Protein AF-A0A5N9FX14-F1 (afdb_monomer)

pLDDT: mean 81.34, std 11.75, range [40.56, 94.56]

Foldseek 3Di:
DDDPPDPDDPPVPPPCVVCVVVCVVVVVVVVVCCVPVVDDDPPDPDDDPPVVVVVVVVVVVVVVVVVVPQQADADDLDDDDPVSVVVVVCCDPVNNPCN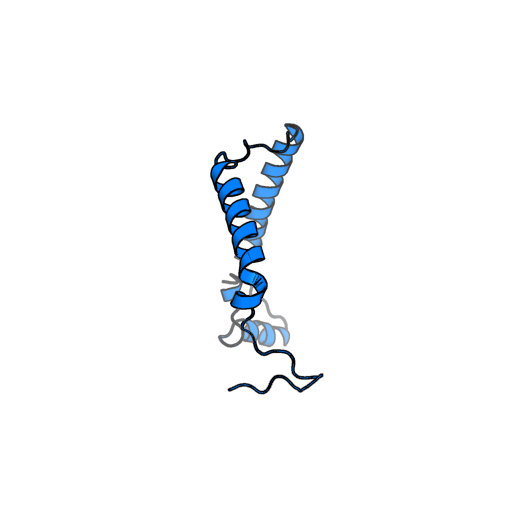SNHD

Secondary structure (DSSP, 8-state):
---S--TT------HHHHHHHHHHHHHHHHHHHHHH--SPPPSPSS---HHHHHHHHHHHHHHHHHHHHHTS-------SSTHHHHHHHTTSTTS-GGGGT--

Structure (mmCIF, N/CA/C/O backbone):
data_AF-A0A5N9FX14-F1
#
_entry.id   AF-A0A5N9FX14-F1
#
loop_
_atom_site.group_PDB
_atom_site.id
_atom_site.type_symbol
_atom_site.label_atom_id
_atom_site.label_alt_id
_atom_site.label_comp_id
_atom_site.label_asym_id
_atom_site.label_entity_id
_atom_site.label_seq_id
_atom_site.pdbx_PDB_ins_code
_atom_site.Cartn_x
_atom_site.Cartn_y
_atom_site.Cartn_z
_atom_site.occupancy
_atom_site.B_iso_or_equiv
_atom_site.auth_seq_id
_atom_site.auth_comp_id
_atom_site.auth_asym_id
_atom_site.auth_atom_id
_atom_site.pdbx_PDB_model_num
ATOM 1 N N . MET A 1 1 ? -35.858 -52.412 0.158 1.00 40.56 1 MET A N 1
ATOM 2 C CA . MET A 1 1 ? -35.574 -53.288 1.315 1.00 40.56 1 MET A CA 1
ATOM 3 C C . MET A 1 1 ? -34.066 -53.376 1.455 1.00 40.56 1 MET A C 1
ATOM 5 O O . MET A 1 1 ? -33.441 -54.029 0.632 1.00 40.56 1 MET A O 1
ATOM 9 N N . ILE A 1 2 ? -33.490 -52.640 2.406 1.00 55.41 2 ILE A N 1
ATOM 10 C CA . ILE A 1 2 ? -32.051 -52.681 2.705 1.00 55.41 2 ILE A CA 1
ATOM 11 C C . ILE A 1 2 ? -31.845 -53.847 3.683 1.00 55.41 2 ILE A C 1
ATOM 13 O O . ILE A 1 2 ? -32.601 -53.982 4.644 1.00 55.41 2 ILE A O 1
ATOM 17 N N . ASN A 1 3 ? -30.922 -54.753 3.365 1.00 53.75 3 ASN A N 1
ATOM 18 C CA . ASN A 1 3 ? -30.731 -56.032 4.052 1.00 53.75 3 ASN A CA 1
ATOM 19 C C . ASN A 1 3 ? -29.964 -55.828 5.375 1.00 53.75 3 ASN A C 1
ATOM 21 O O . ASN A 1 3 ? -28.874 -55.270 5.367 1.00 53.75 3 ASN A O 1
ATOM 25 N N . THR A 1 4 ? -30.525 -56.269 6.504 1.00 63.31 4 THR A N 1
ATOM 26 C CA . THR A 1 4 ? -30.042 -55.971 7.868 1.00 63.31 4 THR A CA 1
ATOM 27 C C . THR A 1 4 ? -29.002 -56.961 8.421 1.00 63.31 4 THR A C 1
ATOM 29 O O . THR A 1 4 ? -28.850 -57.048 9.635 1.00 63.31 4 THR A O 1
ATOM 32 N N . ASN A 1 5 ? -28.307 -57.736 7.580 1.00 62.97 5 ASN A N 1
ATOM 33 C CA . ASN A 1 5 ? -27.411 -58.822 8.025 1.00 62.97 5 ASN A CA 1
ATOM 34 C C . ASN A 1 5 ? -25.924 -58.656 7.639 1.00 62.97 5 ASN A C 1
ATOM 36 O O . ASN A 1 5 ? -25.205 -59.651 7.561 1.00 62.97 5 ASN A O 1
ATOM 40 N N . ASP A 1 6 ? -25.428 -57.434 7.431 1.00 59.06 6 ASP A N 1
ATOM 41 C CA . ASP A 1 6 ? -24.000 -57.193 7.160 1.00 59.06 6 ASP A CA 1
ATOM 42 C C . ASP A 1 6 ? -23.297 -56.510 8.360 1.00 59.06 6 ASP A C 1
ATOM 44 O O . ASP A 1 6 ? -23.671 -55.395 8.727 1.00 59.06 6 ASP A O 1
ATOM 48 N N . 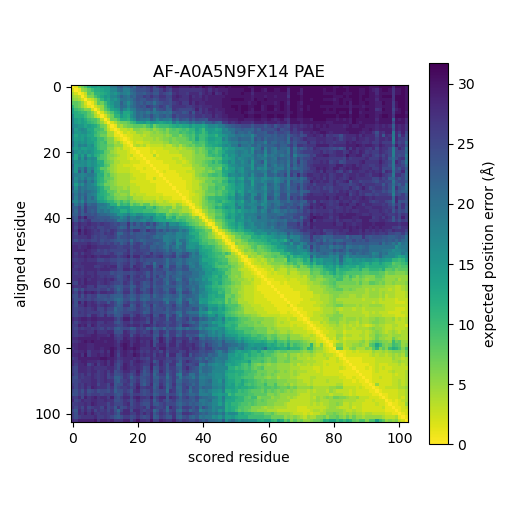PRO A 1 7 ? -22.282 -57.136 8.996 1.00 60.72 7 PRO A N 1
ATOM 49 C CA . PRO A 1 7 ? -21.600 -56.582 10.169 1.00 60.72 7 PRO A CA 1
ATOM 50 C C . PRO A 1 7 ? -20.593 -55.453 9.865 1.00 60.72 7 PRO A C 1
ATOM 52 O O . PRO A 1 7 ? -19.920 -54.997 10.792 1.00 60.72 7 PRO A O 1
ATOM 55 N N . LYS A 1 8 ? -20.427 -55.013 8.604 1.00 58.75 8 LYS A N 1
ATOM 56 C CA . LYS A 1 8 ? -19.441 -53.975 8.219 1.00 58.75 8 LYS A CA 1
ATOM 57 C C . LYS A 1 8 ? -19.933 -52.915 7.227 1.00 58.75 8 LYS A C 1
ATOM 59 O O . LYS A 1 8 ? -19.105 -52.228 6.631 1.00 58.75 8 LYS A O 1
ATOM 64 N N . GLN A 1 9 ? -21.237 -52.728 7.058 1.00 61.16 9 GLN A N 1
ATOM 65 C CA . GLN A 1 9 ? -21.733 -51.567 6.312 1.00 61.16 9 GLN A CA 1
ATOM 66 C C . GLN A 1 9 ? -21.853 -50.384 7.280 1.00 61.16 9 GLN A C 1
ATOM 68 O O . GLN A 1 9 ? -22.640 -50.477 8.225 1.00 61.16 9 GLN A O 1
ATOM 73 N N . PRO A 1 10 ? -21.085 -49.285 7.115 1.00 59.28 10 PRO A N 1
ATOM 74 C CA . PRO A 1 10 ? -21.422 -48.050 7.801 1.00 59.28 10 PRO A CA 1
ATOM 75 C C . PRO A 1 10 ? -22.806 -47.683 7.282 1.00 59.28 10 PRO A C 1
ATOM 77 O O . PRO A 1 10 ? -22.971 -47.437 6.091 1.00 59.28 10 PRO A O 1
ATOM 80 N N . LEU A 1 11 ? -23.809 -47.773 8.149 1.00 64.12 11 LEU A N 1
ATOM 81 C CA . LEU A 1 11 ? -25.176 -47.393 7.837 1.00 64.12 11 LEU A CA 1
ATOM 82 C C . LEU A 1 11 ? -25.136 -45.986 7.216 1.00 64.12 11 LEU A C 1
ATOM 84 O O . LEU A 1 11 ? -24.841 -45.027 7.925 1.00 64.12 11 LEU A O 1
ATOM 88 N N . GLU A 1 12 ? -25.392 -45.865 5.907 1.00 65.94 12 GLU A N 1
ATOM 89 C CA . GLU A 1 12 ? -25.520 -44.587 5.180 1.00 65.94 12 GLU A CA 1
ATOM 90 C C . GLU A 1 12 ? -26.829 -43.883 5.577 1.00 65.94 12 GLU A C 1
ATOM 92 O 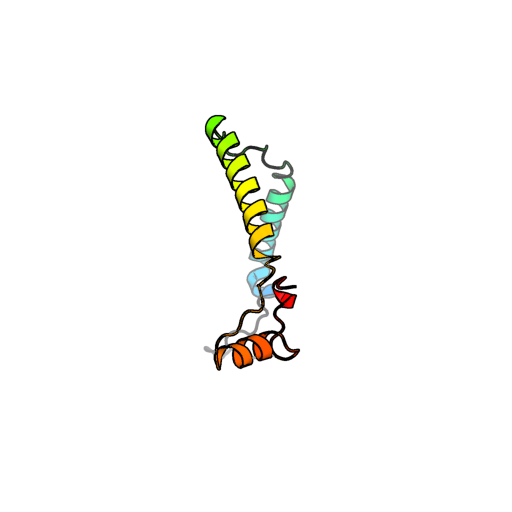O . GLU A 1 12 ? -27.650 -43.494 4.750 1.00 65.94 12 GLU A O 1
ATOM 97 N N . ILE A 1 13 ? -27.070 -43.772 6.880 1.00 71.44 13 ILE A N 1
ATOM 98 C CA . ILE A 1 13 ? -28.118 -42.926 7.424 1.00 71.44 13 ILE A CA 1
ATOM 99 C C . ILE A 1 13 ? -27.570 -41.501 7.305 1.00 71.44 13 ILE A C 1
ATOM 101 O O . ILE A 1 13 ? -26.433 -41.255 7.726 1.00 71.44 13 ILE A O 1
ATOM 105 N N . PRO A 1 14 ? -28.312 -40.559 6.701 1.00 78.00 14 PRO A N 1
ATOM 106 C CA . PRO A 1 14 ? -27.843 -39.187 6.602 1.00 78.00 14 PRO A CA 1
ATOM 107 C C . PRO A 1 14 ? -27.565 -38.641 8.008 1.00 78.00 14 PRO A C 1
ATOM 109 O O . PRO A 1 14 ? -28.341 -38.858 8.936 1.00 78.00 14 PRO A O 1
ATOM 112 N N . LEU A 1 15 ? -26.456 -37.912 8.166 1.00 72.31 15 LEU A N 1
ATOM 113 C CA . LEU A 1 15 ? -25.976 -37.412 9.464 1.00 72.31 15 LEU A CA 1
ATOM 114 C C . LEU A 1 15 ? -27.046 -36.616 10.235 1.00 72.31 15 LEU A C 1
ATOM 116 O O . LEU A 1 15 ? -27.066 -36.629 11.462 1.00 72.31 15 LEU A O 1
ATOM 120 N N . HIS A 1 16 ? -27.956 -35.946 9.522 1.00 77.12 16 HIS A N 1
ATOM 121 C CA . HIS A 1 16 ? -29.035 -35.185 10.147 1.00 77.12 16 HIS A CA 1
ATOM 122 C C . HIS A 1 16 ? -30.071 -36.082 10.846 1.00 77.12 16 HIS A C 1
ATOM 124 O O . HIS A 1 16 ? -30.683 -35.642 11.814 1.00 77.12 16 HIS A O 1
ATOM 130 N N . ASP A 1 17 ? -30.285 -37.315 10.375 1.00 78.50 17 ASP A N 1
ATOM 131 C CA . ASP A 1 17 ? -31.235 -38.256 10.984 1.00 78.50 17 ASP A CA 1
ATOM 132 C C . ASP A 1 17 ? -30.641 -38.888 12.250 1.00 78.50 17 ASP A C 1
ATOM 134 O O . ASP A 1 17 ? -31.363 -39.176 13.201 1.00 78.50 17 ASP A O 1
ATOM 138 N N . THR A 1 18 ? -29.315 -39.065 12.305 1.00 81.06 18 THR A N 1
ATOM 139 C CA . THR A 1 18 ? -28.621 -39.597 13.490 1.00 81.06 18 THR A CA 1
ATOM 140 C C . THR A 1 18 ? -28.376 -38.547 14.570 1.00 81.06 18 THR A C 1
ATOM 142 O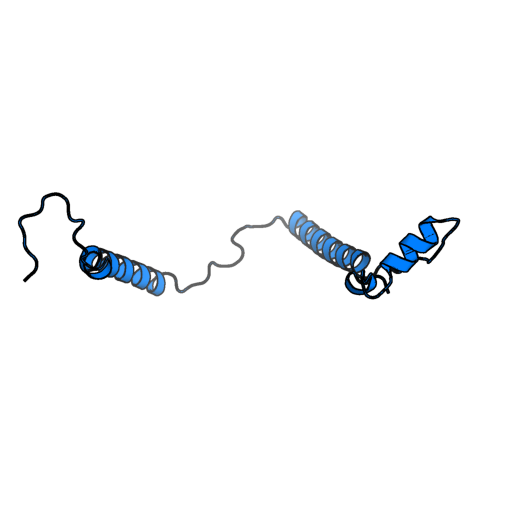 O . THR A 1 18 ? -28.291 -38.887 15.748 1.00 81.06 18 THR A O 1
ATOM 145 N N . THR A 1 19 ? -28.236 -37.280 14.175 1.00 83.00 19 THR A N 1
ATOM 146 C CA . THR A 1 19 ? -27.802 -36.180 15.055 1.00 83.00 19 THR A CA 1
ATOM 147 C C . THR A 1 19 ? -28.946 -35.226 15.409 1.00 83.00 19 THR A C 1
ATOM 149 O O . THR A 1 19 ? -28.747 -34.268 16.151 1.00 83.00 19 THR A O 1
ATOM 152 N N . TRP A 1 20 ? -30.170 -35.510 14.956 1.00 86.19 20 TRP A N 1
ATOM 153 C CA . TRP A 1 20 ? -31.340 -34.647 15.136 1.00 86.19 20 TRP A CA 1
ATOM 154 C C . TRP A 1 20 ? -31.568 -34.177 16.581 1.00 86.19 20 TRP A C 1
ATOM 156 O O . TRP A 1 20 ? -31.826 -32.998 16.827 1.00 86.19 20 TRP A O 1
ATOM 166 N N . ASP A 1 21 ? -31.446 -35.082 17.554 1.00 88.94 21 ASP A N 1
ATOM 167 C CA . ASP A 1 21 ? -31.642 -34.743 18.968 1.00 88.94 21 ASP A CA 1
ATOM 168 C C . ASP A 1 21 ? -30.552 -33.797 19.499 1.00 88.94 21 ASP A C 1
ATOM 170 O O . ASP A 1 21 ? -30.827 -32.937 20.343 1.00 88.94 21 ASP A O 1
ATOM 174 N N . LEU A 1 22 ? -29.323 -33.926 18.986 1.00 89.25 22 LEU A N 1
ATOM 175 C CA . LEU A 1 22 ? -28.201 -33.056 19.328 1.00 89.25 22 LEU A CA 1
ATOM 176 C C . LEU A 1 22 ? -28.390 -31.671 18.703 1.00 89.25 22 LEU A C 1
ATOM 178 O O . LEU A 1 22 ? -28.337 -30.682 19.429 1.00 89.25 22 LEU A O 1
ATOM 182 N N . ASP A 1 23 ? -28.724 -31.605 17.411 1.00 87.69 23 ASP A N 1
ATOM 183 C CA . ASP A 1 23 ? -29.010 -30.352 16.699 1.00 87.69 23 ASP A CA 1
ATOM 184 C C . ASP A 1 23 ? -30.175 -29.595 17.350 1.00 87.69 23 ASP A C 1
ATOM 186 O O . ASP A 1 23 ? -30.136 -28.373 17.510 1.00 87.69 23 ASP A O 1
ATOM 190 N N . ARG A 1 24 ? -31.208 -30.315 17.807 1.00 91.81 24 ARG A N 1
ATOM 191 C CA . ARG A 1 24 ? -32.332 -29.727 18.545 1.00 91.81 24 ARG A CA 1
ATOM 192 C C . ARG A 1 24 ? -31.886 -29.136 19.884 1.00 91.81 24 ARG A C 1
ATOM 194 O O . ARG A 1 24 ? -32.346 -28.053 20.258 1.00 91.81 24 ARG A O 1
ATOM 201 N N . LYS A 1 25 ? -31.008 -29.829 20.613 1.00 94.56 25 LYS A N 1
ATOM 202 C CA . LYS A 1 25 ? -30.479 -29.360 21.900 1.00 94.56 25 LYS A CA 1
ATOM 203 C C . LYS A 1 25 ? -29.563 -28.150 21.716 1.00 94.56 25 LYS A C 1
ATOM 205 O O . LYS A 1 25 ? -29.740 -27.155 22.417 1.00 94.56 25 LYS A O 1
ATOM 210 N N . GLU A 1 26 ? -28.647 -28.192 20.756 1.00 93.38 26 GLU A N 1
ATOM 211 C CA . GLU A 1 26 ? -27.771 -27.063 20.437 1.00 93.38 26 GLU A CA 1
ATOM 212 C C . GLU A 1 26 ? -28.562 -25.860 19.932 1.00 93.38 26 GLU A C 1
ATOM 214 O O . GLU A 1 26 ? -28.343 -24.745 20.398 1.00 93.38 26 GLU A O 1
ATOM 219 N N . GLY A 1 27 ? -29.557 -26.080 19.070 1.00 93.25 27 GLY A N 1
ATOM 220 C CA . GLY A 1 27 ? -30.460 -25.029 18.617 1.00 93.25 27 GLY A CA 1
ATOM 221 C C . GLY A 1 27 ? -31.186 -24.348 19.778 1.00 93.25 27 GLY A C 1
ATOM 222 O O . GLY A 1 27 ? -31.287 -23.122 19.795 1.00 93.25 27 GLY A O 1
ATOM 223 N N . SER A 1 28 ? -31.634 -25.114 20.782 1.00 93.56 28 SER A N 1
ATOM 224 C CA . SER A 1 28 ? -32.253 -24.542 21.985 1.00 93.56 28 SER A CA 1
ATOM 225 C C . SER A 1 28 ? -31.276 -23.685 22.796 1.00 93.56 28 SER A C 1
ATOM 227 O O . SER A 1 28 ? -31.625 -22.570 23.177 1.00 93.56 28 SER A O 1
ATOM 229 N N . TYR A 1 29 ? -30.035 -24.150 22.961 1.00 90.69 29 TYR A N 1
ATOM 230 C CA . TYR A 1 29 ? -28.978 -23.436 23.677 1.00 90.69 29 TYR A CA 1
ATOM 231 C C . TYR A 1 29 ? -28.543 -22.158 22.946 1.00 90.69 29 TYR A C 1
ATOM 233 O O . TYR A 1 29 ? -28.426 -21.098 23.549 1.00 90.69 29 TYR A O 1
ATOM 241 N N . VAL A 1 30 ? -28.381 -22.208 21.622 1.00 89.69 30 VAL A N 1
ATOM 242 C CA . VAL A 1 30 ? -28.069 -21.027 20.802 1.00 89.69 30 VAL A CA 1
ATOM 243 C C . VAL A 1 30 ? -29.200 -20.004 20.870 1.00 89.69 30 VAL A C 1
ATOM 245 O O . VAL A 1 30 ? -28.942 -18.804 20.949 1.00 89.69 30 VAL A O 1
ATOM 248 N N . ASN A 1 31 ? -30.457 -20.451 20.860 1.00 90.06 31 ASN A N 1
ATOM 249 C CA . ASN A 1 31 ? -31.595 -19.545 20.966 1.00 90.06 31 ASN A CA 1
ATOM 250 C C . ASN A 1 31 ? -31.692 -18.914 22.365 1.00 90.06 31 ASN A C 1
ATOM 252 O O . ASN A 1 31 ? -32.020 -17.736 22.481 1.00 90.06 31 ASN A O 1
ATOM 256 N N . GLU A 1 32 ? -31.335 -19.661 23.411 1.00 93.38 32 GLU A N 1
ATOM 257 C CA . GLU A 1 32 ? -31.187 -19.146 24.774 1.00 93.38 32 GLU A CA 1
ATOM 258 C C . GLU A 1 32 ? -30.066 -18.104 24.863 1.00 93.38 32 GLU A C 1
ATOM 260 O O . GLU A 1 32 ? -30.294 -17.016 25.389 1.00 93.38 32 GLU A O 1
ATOM 265 N N . LEU A 1 33 ? -28.889 -18.363 24.283 1.00 86.81 33 LEU A N 1
ATOM 266 C CA . LEU A 1 33 ? -27.790 -17.392 24.220 1.00 86.81 33 LEU A CA 1
ATOM 267 C C . LEU A 1 33 ? -28.215 -16.108 23.500 1.00 86.81 33 LEU A C 1
ATOM 269 O O . LEU A 1 33 ? -27.973 -15.013 24.001 1.00 86.81 33 LEU A O 1
ATOM 273 N N . LYS A 1 34 ? -28.912 -16.234 22.365 1.00 86.00 34 LYS A N 1
ATOM 274 C CA . LYS A 1 34 ? -29.445 -15.086 21.616 1.00 86.00 34 LYS A CA 1
ATOM 275 C C . LYS A 1 34 ? -30.492 -14.300 22.405 1.00 86.00 34 LYS A C 1
ATOM 277 O O . LYS A 1 34 ? -30.551 -13.086 22.261 1.00 86.00 34 LYS A O 1
ATOM 282 N N . ALA A 1 35 ? -31.315 -14.972 23.208 1.00 87.50 35 ALA A N 1
ATOM 283 C CA . ALA A 1 35 ? -32.336 -14.323 24.027 1.00 87.50 35 ALA A CA 1
ATOM 284 C C . ALA A 1 35 ? -31.749 -13.646 25.276 1.00 87.50 35 ALA A C 1
ATOM 286 O O . ALA A 1 35 ? -32.248 -12.611 25.709 1.00 87.50 35 ALA A O 1
ATOM 287 N N . THR A 1 36 ? -30.697 -14.221 25.858 1.00 83.31 36 THR A N 1
ATOM 288 C CA . THR A 1 36 ? -30.119 -13.772 27.134 1.00 83.31 36 THR A CA 1
ATOM 289 C C . THR A 1 36 ? -29.014 -12.731 26.965 1.00 83.31 36 THR A C 1
ATOM 291 O O . THR A 1 36 ? -28.897 -11.843 27.800 1.00 83.31 36 THR A O 1
ATOM 294 N N . HIS A 1 37 ? -28.235 -12.782 25.882 1.00 76.69 37 HIS A N 1
ATOM 295 C CA . HIS A 1 37 ? -27.069 -11.916 25.665 1.00 76.69 37 HIS A CA 1
ATOM 296 C C . HIS A 1 37 ? -27.348 -10.867 24.578 1.00 76.69 37 HIS A C 1
ATOM 298 O O . HIS A 1 37 ? -26.646 -10.784 23.572 1.00 76.69 37 HIS A O 1
ATOM 304 N N . THR A 1 38 ? -28.424 -10.093 24.758 1.00 77.88 38 THR A N 1
ATOM 305 C CA . THR A 1 38 ? -28.829 -9.034 23.808 1.00 77.88 38 THR A CA 1
ATOM 306 C C . THR A 1 38 ? -28.017 -7.748 23.993 1.00 77.88 38 THR A C 1
ATOM 308 O O . THR A 1 38 ? -27.907 -6.941 23.071 1.00 77.88 38 THR A O 1
ATOM 311 N N . GLU A 1 39 ? -27.442 -7.543 25.176 1.00 76.75 39 GLU A N 1
ATOM 312 C CA . GLU A 1 39 ? -26.714 -6.320 25.491 1.00 76.75 39 GLU A CA 1
ATOM 313 C C . GLU A 1 39 ? -25.250 -6.434 25.039 1.00 76.75 39 GLU A C 1
ATOM 315 O O . GLU A 1 39 ? -24.569 -7.402 25.395 1.00 76.75 39 GLU A O 1
ATOM 320 N N . PRO A 1 40 ? -24.748 -5.472 24.239 1.00 70.56 40 PRO A N 1
ATOM 321 C CA . PRO A 1 40 ? -23.334 -5.420 23.910 1.00 70.56 40 PRO A CA 1
ATOM 322 C C . PRO A 1 40 ? -22.531 -5.259 25.203 1.00 70.56 40 PRO A C 1
ATOM 324 O O . PRO A 1 40 ? -22.922 -4.504 26.094 1.00 70.56 40 PRO A O 1
ATOM 327 N N . LEU A 1 41 ? -21.402 -5.967 25.302 1.00 67.69 41 LEU A N 1
ATOM 328 C CA . LEU A 1 41 ? -20.456 -5.772 26.397 1.00 67.69 41 LEU A CA 1
ATOM 329 C C . LEU A 1 41 ? -20.107 -4.284 26.465 1.00 67.69 41 LEU A C 1
ATOM 331 O O . LEU A 1 41 ? -19.665 -3.706 25.472 1.00 67.69 41 LEU A O 1
ATOM 335 N N . SER A 1 42 ? -20.349 -3.671 27.620 1.00 62.03 42 SER A N 1
ATOM 336 C CA . SER A 1 42 ? -20.072 -2.258 27.847 1.00 62.03 42 SER A CA 1
ATOM 337 C C . SER A 1 42 ? -18.596 -1.982 27.580 1.00 62.03 42 SER A C 1
ATOM 339 O O . SER A 1 42 ? -17.721 -2.527 28.257 1.00 62.03 42 SER A O 1
ATOM 341 N N . GLU A 1 43 ? -18.312 -1.148 26.587 1.00 71.50 43 GLU A N 1
ATOM 342 C CA . GLU A 1 43 ? -16.970 -0.618 26.387 1.00 71.50 43 GLU A CA 1
ATOM 343 C C . GLU A 1 43 ? -16.610 0.296 27.576 1.00 71.50 43 GLU A C 1
ATOM 345 O O . GLU A 1 43 ? -17.457 1.090 27.995 1.00 71.50 43 GLU A O 1
ATOM 350 N N . PRO A 1 44 ? -15.378 0.234 28.121 1.00 66.56 44 PRO A N 1
ATOM 351 C CA . PRO A 1 44 ? -14.258 -0.619 27.730 1.00 66.56 44 PRO A CA 1
ATOM 352 C C . PRO A 1 44 ? -14.084 -1.850 28.650 1.00 66.56 44 PRO A C 1
ATOM 354 O O . PRO A 1 44 ? -14.053 -1.742 29.871 1.00 66.56 44 PRO A O 1
ATOM 357 N N . LEU A 1 45 ? -13.850 -3.025 28.047 1.00 62.22 45 LEU A N 1
ATOM 358 C CA . LEU A 1 45 ? -13.500 -4.294 28.723 1.00 62.22 45 LEU A CA 1
ATOM 359 C C . LEU A 1 45 ? -12.125 -4.249 29.447 1.00 62.22 45 LEU A C 1
ATOM 361 O O . LEU A 1 45 ? -11.724 -5.207 30.102 1.00 62.22 45 LEU A O 1
ATOM 365 N N . LEU A 1 46 ? -11.381 -3.149 29.304 1.00 68.81 46 LEU A N 1
ATOM 366 C CA . LEU A 1 46 ? -10.061 -2.903 29.882 1.00 68.81 46 LEU A CA 1
ATOM 367 C C . LEU A 1 46 ? -9.955 -1.419 30.253 1.00 68.81 46 LEU A C 1
ATOM 369 O O . LEU A 1 46 ? -10.017 -0.559 29.374 1.00 68.81 46 LEU A O 1
ATOM 373 N N . GLU A 1 47 ? -9.753 -1.117 31.536 1.00 62.34 47 GLU A N 1
ATOM 374 C CA . GLU A 1 47 ? -9.343 0.220 31.974 1.00 62.34 47 GLU A CA 1
ATOM 375 C C . GLU A 1 47 ? -7.906 0.465 31.507 1.00 62.34 47 GLU A C 1
ATOM 377 O O . GLU A 1 47 ? -6.936 -0.034 32.081 1.00 62.34 47 GLU A O 1
ATOM 382 N N . VAL A 1 48 ? -7.769 1.197 30.402 1.00 70.25 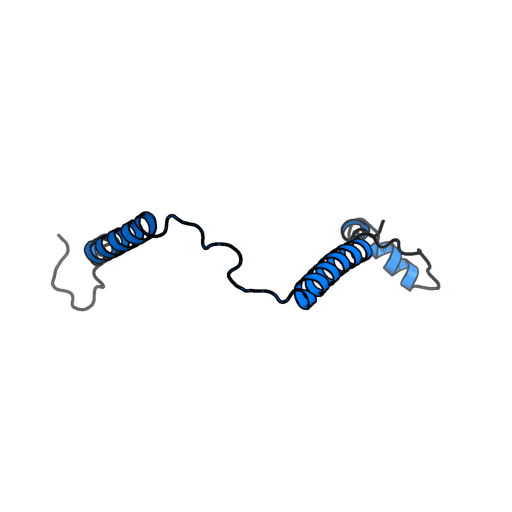48 VAL A N 1
ATOM 383 C CA . VAL A 1 48 ? -6.474 1.643 29.896 1.00 70.25 48 VAL A CA 1
ATOM 384 C C . VAL A 1 48 ? -6.020 2.822 30.762 1.00 70.25 48 VAL A C 1
ATOM 386 O O . VAL A 1 48 ? -6.737 3.818 30.822 1.00 70.25 48 VAL A O 1
ATOM 389 N N . PRO A 1 49 ? -4.843 2.760 31.412 1.00 73.38 49 PRO A N 1
ATOM 390 C CA . PRO A 1 49 ? -4.290 3.904 32.132 1.00 73.38 49 PRO A CA 1
ATOM 391 C C . PRO A 1 49 ? -4.155 5.117 31.201 1.00 73.38 49 PRO A C 1
ATOM 393 O O . PRO A 1 49 ? -3.723 4.957 30.058 1.00 73.38 49 PRO A O 1
ATOM 396 N N . ASP A 1 50 ? -4.452 6.327 31.680 1.00 70.50 50 ASP A N 1
ATOM 397 C CA . ASP A 1 50 ? -4.452 7.551 30.854 1.00 70.50 50 ASP A CA 1
ATOM 398 C C . ASP A 1 50 ? -3.108 7.809 30.138 1.00 70.50 50 ASP A C 1
ATOM 400 O O . ASP A 1 50 ? -3.071 8.295 29.003 1.00 70.50 50 ASP A O 1
ATOM 404 N N . ASP A 1 51 ? -1.988 7.409 30.753 1.00 70.50 51 ASP A N 1
ATOM 405 C CA . ASP A 1 51 ? -0.663 7.462 30.123 1.00 70.50 51 ASP A CA 1
ATOM 406 C C . ASP A 1 51 ? -0.533 6.505 28.928 1.00 70.50 51 ASP A C 1
ATOM 408 O O . ASP A 1 51 ? 0.111 6.832 27.929 1.00 70.50 51 ASP A O 1
ATOM 412 N N . LEU A 1 52 ? -1.167 5.331 28.983 1.00 69.31 52 LEU A N 1
ATOM 413 C CA . LEU A 1 52 ? -1.158 4.362 27.889 1.00 69.31 52 LEU A CA 1
ATOM 414 C C . LEU A 1 52 ? -2.114 4.777 26.765 1.00 69.31 52 LEU A C 1
ATOM 416 O O . LEU A 1 52 ? -1.771 4.595 25.599 1.00 69.31 52 LEU A O 1
ATOM 420 N N . GLY A 1 53 ? -3.246 5.412 27.085 1.00 70.38 53 GLY A N 1
ATOM 421 C CA . GLY A 1 53 ? -4.176 5.950 26.086 1.00 70.38 53 GLY A CA 1
ATOM 422 C C . GLY A 1 53 ? -3.505 6.957 25.146 1.00 70.38 53 GLY A C 1
ATOM 423 O O . GLY A 1 53 ? -3.642 6.864 23.923 1.00 70.38 53 GLY A O 1
ATOM 424 N N . ARG A 1 54 ? -2.676 7.859 25.695 1.00 74.00 54 ARG A N 1
ATOM 425 C CA . ARG A 1 54 ? -1.890 8.809 24.890 1.00 74.00 54 ARG A CA 1
ATOM 426 C C . ARG A 1 54 ? -0.841 8.109 24.021 1.00 74.00 54 ARG A C 1
ATOM 428 O O . ARG A 1 54 ? -0.671 8.480 22.864 1.00 74.00 54 ARG A O 1
ATOM 435 N N . ASN A 1 55 ? -0.172 7.082 24.542 1.00 78.12 55 ASN A N 1
ATOM 436 C CA . ASN A 1 55 ? 0.827 6.321 23.786 1.00 78.12 55 ASN A CA 1
ATOM 437 C C . ASN A 1 55 ? 0.204 5.500 22.646 1.00 78.12 55 ASN A C 1
ATOM 439 O O . ASN A 1 55 ? 0.755 5.474 21.550 1.00 78.12 55 ASN A O 1
ATOM 443 N N . VAL A 1 56 ? -0.958 4.880 22.867 1.00 80.00 56 VAL A N 1
ATOM 444 C CA . VAL A 1 56 ? -1.702 4.138 21.833 1.00 80.00 56 VAL A CA 1
ATOM 445 C C . VAL A 1 56 ? -2.202 5.079 20.733 1.00 80.00 56 VAL A C 1
ATOM 447 O O . VAL A 1 56 ? -2.107 4.759 19.548 1.00 80.00 56 VAL A O 1
ATOM 450 N N . ALA A 1 57 ? -2.666 6.277 21.095 1.00 81.62 57 ALA A N 1
ATOM 451 C CA . ALA A 1 57 ? -3.032 7.292 20.113 1.00 81.62 57 ALA A CA 1
ATOM 452 C C . ALA A 1 57 ? -1.817 7.720 19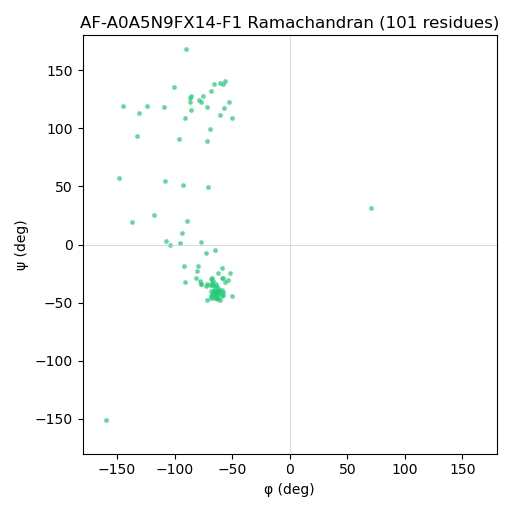.266 1.00 81.62 57 ALA A C 1
ATOM 454 O O . ALA A 1 57 ? -1.894 7.723 18.038 1.00 81.62 57 ALA A O 1
ATOM 455 N N . VAL A 1 58 ? -0.671 8.001 19.895 1.00 84.75 58 VAL A N 1
ATOM 456 C CA . VAL A 1 58 ? 0.560 8.389 19.184 1.00 84.75 58 VAL A CA 1
ATOM 457 C C . VAL A 1 58 ? 1.053 7.280 18.251 1.00 84.75 58 VAL A C 1
ATOM 459 O O . VAL A 1 58 ? 1.382 7.571 17.103 1.00 84.75 58 VAL A O 1
ATOM 462 N N . THR A 1 59 ? 1.059 6.014 18.681 1.00 87.25 59 THR A N 1
ATOM 463 C CA . THR A 1 59 ? 1.494 4.895 17.825 1.00 87.25 59 THR A CA 1
ATOM 464 C C . THR A 1 59 ? 0.539 4.640 16.666 1.00 87.25 59 THR A C 1
ATOM 466 O O . THR A 1 59 ? 0.992 4.319 15.571 1.00 87.25 59 THR A O 1
ATOM 469 N N . SER A 1 60 ? -0.770 4.823 16.861 1.00 87.38 60 SER A N 1
ATOM 470 C CA . SER A 1 60 ? -1.750 4.696 15.775 1.00 87.38 60 SER A CA 1
ATOM 471 C C . SER A 1 60 ? -1.560 5.769 14.694 1.00 87.38 60 SER A C 1
ATOM 473 O O . SER A 1 60 ? -1.585 5.461 13.500 1.00 87.38 60 SER A O 1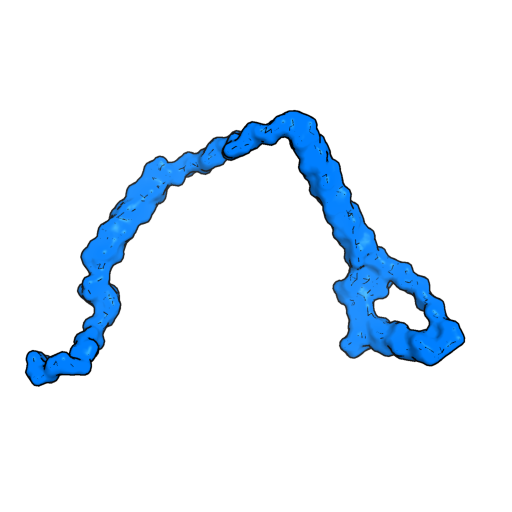
ATOM 475 N N . VAL A 1 61 ? -1.284 7.014 15.100 1.00 89.25 61 VAL A N 1
ATOM 476 C CA . VAL A 1 61 ? -0.988 8.119 14.179 1.00 89.25 61 VAL A CA 1
ATOM 477 C C . VAL A 1 61 ? 0.350 7.894 13.481 1.00 89.25 61 VAL A C 1
ATOM 479 O O . VAL A 1 61 ? 0.435 8.047 12.264 1.00 89.25 61 VAL A O 1
ATOM 482 N N . ASP A 1 62 ? 1.380 7.475 14.214 1.00 87.38 62 ASP A N 1
ATOM 483 C CA . ASP A 1 62 ? 2.684 7.145 13.637 1.00 87.38 62 ASP A CA 1
ATOM 484 C C . ASP A 1 62 ? 2.582 5.992 12.622 1.00 87.38 62 ASP A C 1
ATOM 486 O O . ASP A 1 62 ? 3.127 6.074 11.521 1.00 87.38 62 ASP A O 1
ATOM 490 N N . ALA A 1 63 ? 1.797 4.953 12.920 1.00 91.00 63 ALA A N 1
ATOM 491 C CA . ALA A 1 63 ? 1.534 3.854 11.995 1.00 91.00 63 ALA A CA 1
ATOM 492 C C . ALA A 1 63 ? 0.842 4.330 10.708 1.00 91.00 63 ALA A C 1
ATOM 494 O O . ALA A 1 63 ? 1.221 3.895 9.617 1.00 91.00 63 ALA A O 1
ATOM 495 N N . LEU A 1 64 ? -0.128 5.246 10.815 1.00 92.44 64 LEU A N 1
ATOM 496 C CA . LEU A 1 64 ? -0.810 5.836 9.662 1.00 92.44 64 LEU A CA 1
ATOM 497 C C . LEU A 1 64 ? 0.146 6.683 8.811 1.00 92.44 64 LEU A C 1
ATOM 499 O O . LEU A 1 64 ? 0.180 6.543 7.589 1.00 92.44 64 LEU A O 1
ATOM 503 N N . VAL A 1 65 ? 0.956 7.530 9.447 1.00 92.56 65 VAL A N 1
ATOM 504 C CA . VAL A 1 65 ? 1.936 8.380 8.755 1.00 92.56 65 VAL A CA 1
ATOM 505 C C . VAL A 1 65 ? 2.998 7.529 8.059 1.00 92.56 65 VAL A C 1
ATOM 507 O O . VAL A 1 65 ? 3.289 7.742 6.881 1.00 92.56 65 VAL A O 1
ATOM 510 N N . ASN A 1 66 ? 3.543 6.521 8.740 1.00 91.44 66 ASN A N 1
ATOM 511 C CA . ASN A 1 66 ? 4.523 5.605 8.158 1.00 91.44 66 ASN A CA 1
ATOM 512 C C . ASN A 1 66 ? 3.914 4.735 7.051 1.00 91.44 66 ASN A C 1
ATOM 514 O O . ASN A 1 66 ? 4.593 4.403 6.077 1.00 91.44 66 ASN A O 1
ATOM 518 N N . TRP A 1 67 ? 2.625 4.397 7.151 1.00 92.56 67 TRP A N 1
ATOM 519 C CA . TRP A 1 67 ? 1.890 3.775 6.054 1.00 92.56 67 TRP A CA 1
ATOM 520 C C . TRP A 1 67 ? 1.755 4.708 4.845 1.00 92.56 67 TRP A C 1
ATOM 522 O O . TRP A 1 67 ? 2.003 4.264 3.727 1.00 92.56 67 TRP A O 1
ATOM 532 N N . GLY A 1 68 ? 1.463 5.993 5.050 1.00 91.38 68 GLY A N 1
ATOM 533 C CA . GLY A 1 68 ? 1.430 6.975 3.965 1.00 91.38 68 GLY A CA 1
ATOM 534 C C . GLY A 1 68 ? 2.784 7.111 3.265 1.00 91.38 68 GLY A C 1
ATOM 535 O O . GLY A 1 68 ? 2.868 6.996 2.047 1.00 91.38 68 GLY A O 1
ATOM 536 N N . ARG A 1 69 ? 3.874 7.254 4.031 1.00 90.75 69 ARG A N 1
ATOM 537 C CA . ARG A 1 69 ? 5.231 7.434 3.479 1.00 90.75 69 ARG A CA 1
ATOM 538 C C . ARG A 1 69 ? 5.714 6.252 2.640 1.00 90.75 69 ARG A C 1
ATOM 540 O O . ARG A 1 69 ? 6.400 6.468 1.649 1.00 90.75 69 ARG A O 1
ATOM 547 N N . LYS A 1 70 ? 5.383 5.015 3.026 1.00 90.44 70 LYS A N 1
ATOM 548 C CA . LYS A 1 70 ? 5.788 3.821 2.259 1.00 90.44 70 LYS A CA 1
ATOM 549 C C . LYS A 1 70 ? 4.904 3.546 1.040 1.00 90.44 70 LYS A C 1
ATOM 551 O O . LYS A 1 70 ? 5.323 2.785 0.180 1.00 90.44 70 LYS A O 1
ATOM 556 N N . SER A 1 71 ? 3.698 4.117 0.994 1.00 90.62 71 SER A N 1
ATOM 557 C CA . SER A 1 71 ? 2.711 3.854 -0.065 1.00 90.62 71 SER A CA 1
ATOM 558 C C . SER A 1 71 ? 2.754 4.880 -1.202 1.00 90.62 71 SER A C 1
ATOM 560 O O . SER A 1 71 ? 1.924 4.798 -2.095 1.00 90.62 71 SER A O 1
ATOM 562 N N . ALA A 1 72 ? 3.662 5.861 -1.143 1.00 90.38 72 ALA A N 1
ATOM 563 C CA . ALA A 1 72 ? 3.803 6.945 -2.118 1.00 90.38 72 ALA A CA 1
ATOM 564 C C . ALA A 1 72 ? 5.279 7.379 -2.230 1.00 90.38 72 ALA A C 1
ATOM 566 O O . ALA A 1 72 ? 5.644 8.510 -1.901 1.00 90.38 72 ALA A O 1
ATOM 567 N N . VAL A 1 73 ? 6.166 6.442 -2.564 1.00 88.50 73 VAL A N 1
ATOM 568 C CA . VAL A 1 73 ? 7.610 6.710 -2.650 1.00 88.50 73 VAL A CA 1
ATOM 569 C C . VAL A 1 73 ? 7.931 7.233 -4.039 1.00 88.50 73 VAL A C 1
ATOM 571 O O . VAL A 1 73 ? 7.727 6.510 -4.990 1.00 88.50 73 VAL A O 1
ATOM 574 N N . TRP A 1 74 ? 8.528 8.416 -4.162 1.00 88.88 74 TRP A N 1
ATOM 575 C CA . TRP A 1 74 ? 8.938 8.977 -5.457 1.00 88.88 74 TRP A CA 1
ATOM 576 C C . TRP A 1 74 ? 10.426 8.675 -5.703 1.00 88.88 74 TRP A C 1
ATOM 578 O O . TRP A 1 74 ? 11.286 9.431 -5.229 1.00 88.88 74 TRP A O 1
ATOM 588 N N . PRO A 1 75 ? 10.785 7.548 -6.352 1.00 86.69 75 PRO A N 1
ATOM 589 C CA . PRO A 1 75 ? 12.179 7.195 -6.580 1.00 86.69 75 PRO A CA 1
ATOM 590 C C . PRO A 1 75 ? 12.834 8.163 -7.567 1.00 86.69 75 PRO A C 1
ATOM 592 O O . PRO A 1 75 ? 12.336 8.407 -8.665 1.00 86.69 75 PRO A O 1
ATOM 595 N N . LEU A 1 76 ? 14.017 8.665 -7.214 1.00 88.69 76 LEU A N 1
ATOM 596 C CA . LEU A 1 76 ? 14.846 9.389 -8.169 1.00 88.69 76 LEU A CA 1
ATOM 597 C C . LEU A 1 76 ? 15.435 8.393 -9.177 1.00 88.69 76 LEU A C 1
ATOM 599 O O . LEU A 1 76 ? 16.220 7.518 -8.808 1.00 88.69 76 LEU A O 1
ATOM 603 N N . SER A 1 77 ? 15.101 8.551 -10.454 1.00 85.88 77 SER A N 1
ATOM 604 C CA . SER A 1 77 ? 15.639 7.728 -11.539 1.00 85.88 77 SER A CA 1
ATOM 605 C C . SER A 1 77 ? 17.109 8.076 -11.819 1.00 85.88 77 SER A C 1
ATOM 607 O O . SER A 1 77 ? 17.410 8.937 -12.649 1.00 85.88 77 SER A O 1
ATOM 609 N N . PHE A 1 78 ? 18.037 7.416 -11.121 1.00 87.62 78 PHE A N 1
ATOM 610 C CA . PHE A 1 78 ? 19.482 7.605 -11.273 1.00 87.62 78 PHE A CA 1
ATOM 611 C C . PHE A 1 78 ? 20.183 6.281 -11.599 1.00 87.62 78 PHE A C 1
ATOM 613 O O . PHE A 1 78 ? 20.145 5.334 -10.816 1.00 87.62 78 PHE A O 1
ATOM 620 N N . GLY A 1 79 ? 20.842 6.216 -12.759 1.00 90.94 79 GLY A N 1
ATOM 621 C CA . GLY A 1 79 ? 21.486 5.004 -13.264 1.00 90.94 79 GLY A CA 1
ATOM 622 C C . GLY A 1 79 ? 22.923 5.257 -13.712 1.00 90.94 79 GLY A C 1
ATOM 623 O O . GLY A 1 79 ? 23.147 5.960 -14.690 1.00 90.94 79 GLY A O 1
ATOM 624 N N . LEU A 1 80 ? 23.897 4.672 -13.007 1.00 87.50 80 LEU A N 1
ATOM 625 C CA . LEU A 1 80 ? 25.331 4.856 -13.284 1.00 87.50 80 LEU A CA 1
ATOM 626 C C . LEU A 1 80 ? 25.934 3.809 -14.238 1.00 87.50 80 LEU A C 1
ATOM 628 O O . LEU A 1 80 ? 27.020 4.023 -14.769 1.00 87.50 80 LEU A O 1
ATOM 632 N N . ALA A 1 81 ? 25.271 2.665 -14.431 1.00 92.06 81 ALA A N 1
ATOM 633 C CA . ALA A 1 81 ? 25.791 1.528 -15.197 1.00 92.06 81 ALA A CA 1
ATOM 634 C C . ALA A 1 81 ? 24.645 0.605 -15.667 1.00 92.06 81 ALA A C 1
ATOM 636 O O . ALA A 1 81 ? 23.514 1.051 -15.853 1.00 92.06 81 ALA A O 1
ATOM 637 N N . CYS A 1 82 ? 24.912 -0.695 -15.831 1.00 93.69 82 CYS A N 1
ATOM 638 C CA . CYS A 1 82 ? 23.939 -1.697 -16.279 1.00 93.69 82 CYS A CA 1
ATOM 639 C C . CYS A 1 82 ? 22.682 -1.809 -15.397 1.00 93.69 82 CYS A C 1
ATOM 641 O O . CYS A 1 82 ? 21.606 -2.071 -15.932 1.00 93.69 82 CYS A O 1
ATOM 643 N N . CYS A 1 83 ? 22.773 -1.508 -14.095 1.00 89.38 83 CYS A N 1
ATOM 644 C CA . CYS A 1 83 ? 21.618 -1.478 -13.188 1.00 89.38 83 CYS A CA 1
ATOM 645 C C . CYS A 1 83 ? 20.532 -0.480 -13.628 1.00 89.38 83 CYS A C 1
ATOM 647 O O . CYS A 1 83 ? 19.375 -0.620 -13.243 1.00 89.38 83 CYS A O 1
ATOM 649 N N . ALA A 1 84 ? 20.875 0.511 -14.462 1.00 91.94 84 ALA A N 1
ATOM 650 C CA . ALA A 1 84 ? 19.902 1.440 -15.026 1.00 91.94 84 ALA A CA 1
ATOM 651 C C . ALA A 1 84 ? 18.859 0.720 -15.896 1.00 91.94 84 ALA A C 1
ATOM 653 O O . ALA A 1 84 ? 17.678 1.052 -15.841 1.00 91.94 84 ALA A O 1
ATOM 654 N N . PHE A 1 85 ? 19.275 -0.286 -16.674 1.00 91.38 85 PHE A N 1
ATOM 655 C CA . PHE A 1 85 ? 18.363 -1.047 -17.530 1.00 91.38 85 PHE A CA 1
ATOM 656 C C . PHE A 1 85 ? 17.454 -1.971 -16.726 1.00 91.38 85 PHE A C 1
ATOM 658 O O . PHE A 1 85 ? 16.287 -2.124 -17.078 1.00 91.38 85 PHE A O 1
ATOM 665 N N . GLU A 1 86 ? 17.954 -2.525 -15.622 1.00 92.69 86 GLU A N 1
ATOM 666 C CA . GLU A 1 86 ? 17.136 -3.290 -14.679 1.00 92.69 86 GLU A CA 1
ATOM 667 C C . GLU A 1 86 ? 16.093 -2.389 -14.008 1.00 92.69 86 GLU A C 1
ATOM 669 O O . GLU A 1 86 ? 14.915 -2.739 -13.981 1.00 92.69 86 GLU A O 1
ATOM 674 N N . MET A 1 87 ? 16.497 -1.191 -13.569 1.00 90.06 87 MET A N 1
ATOM 675 C CA . MET A 1 87 ? 15.596 -0.217 -12.948 1.00 90.06 87 MET A CA 1
ATOM 676 C C . MET A 1 87 ? 14.512 0.276 -13.930 1.00 90.06 87 MET A C 1
ATOM 678 O O . MET A 1 87 ? 13.342 0.378 -13.562 1.00 90.06 87 MET A O 1
ATOM 682 N N . MET A 1 88 ? 14.864 0.506 -15.203 1.00 89.75 88 MET A N 1
ATOM 683 C CA . MET A 1 88 ? 13.898 0.845 -16.260 1.00 89.75 88 MET A CA 1
ATOM 684 C C . MET A 1 88 ? 12.943 -0.314 -16.567 1.00 89.75 88 MET A C 1
ATOM 686 O O . MET A 1 88 ? 11.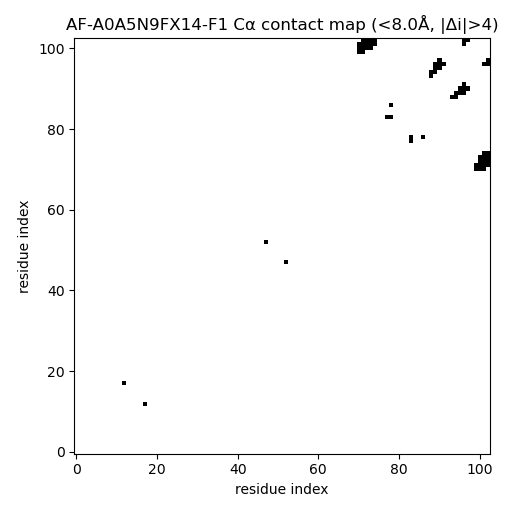746 -0.092 -16.726 1.00 89.75 88 MET A O 1
ATOM 690 N N . ALA A 1 89 ? 13.440 -1.554 -16.621 1.00 91.69 89 ALA A N 1
ATOM 691 C CA . ALA A 1 89 ? 12.601 -2.731 -16.841 1.00 91.69 89 ALA A CA 1
ATOM 692 C C . ALA A 1 89 ? 11.606 -2.956 -15.690 1.00 91.69 89 ALA A C 1
ATOM 694 O O . ALA A 1 89 ? 10.478 -3.383 -15.940 1.00 91.69 89 ALA A O 1
ATOM 695 N N . SER A 1 90 ? 11.994 -2.625 -14.452 1.00 89.56 90 SER A N 1
ATOM 696 C CA . SER A 1 90 ? 11.097 -2.639 -13.294 1.00 89.56 90 SER A CA 1
ATOM 697 C C . SER A 1 90 ? 10.068 -1.506 -13.270 1.00 89.56 90 SER A C 1
ATOM 699 O O . SER A 1 90 ? 9.207 -1.534 -12.412 1.00 89.56 90 SER A O 1
ATOM 701 N N . ALA A 1 91 ? 10.131 -0.523 -14.171 1.00 89.38 91 ALA A N 1
ATOM 702 C CA . ALA A 1 91 ? 9.115 0.527 -14.301 1.00 89.38 91 ALA A CA 1
ATOM 703 C C . ALA A 1 91 ? 8.175 0.314 -15.509 1.00 89.38 91 ALA A C 1
ATOM 705 O O . ALA A 1 91 ? 7.295 1.131 -15.765 1.00 89.38 91 ALA A O 1
ATOM 706 N N . MET A 1 92 ? 8.372 -0.751 -16.296 1.00 90.19 92 MET A N 1
ATOM 707 C CA . MET A 1 92 ? 7.552 -1.059 -17.477 1.00 90.19 92 MET A CA 1
ATOM 708 C C . MET A 1 92 ? 6.347 -1.941 -17.130 1.00 90.19 92 MET A C 1
ATOM 710 O O . MET A 1 92 ? 6.304 -2.588 -16.098 1.00 90.19 92 MET A O 1
ATOM 714 N N . SER A 1 93 ? 5.396 -2.092 -18.055 1.00 90.81 93 SER A N 1
ATOM 715 C CA . SER A 1 93 ? 4.126 -2.815 -17.836 1.00 90.81 93 SER A CA 1
ATOM 716 C C . SER A 1 93 ? 4.237 -4.238 -17.265 1.00 90.81 93 SER A C 1
ATOM 718 O O . SER A 1 93 ? 3.289 -4.736 -16.663 1.00 90.81 93 SER A O 1
ATOM 720 N N . ARG A 1 94 ? 5.372 -4.921 -17.466 1.00 90.81 94 ARG A N 1
ATOM 721 C CA . ARG A 1 94 ? 5.601 -6.269 -16.931 1.00 90.81 94 ARG A CA 1
ATOM 722 C C . ARG A 1 94 ? 5.822 -6.269 -15.418 1.00 90.81 94 ARG A C 1
ATOM 724 O O . ARG A 1 94 ? 5.399 -7.208 -14.748 1.00 90.81 94 ARG A O 1
ATOM 731 N N . PHE A 1 95 ? 6.489 -5.243 -14.910 1.00 89.50 95 PHE A N 1
ATOM 732 C CA . PHE A 1 95 ? 6.768 -5.030 -13.501 1.00 89.50 95 PHE A CA 1
ATOM 733 C C . PHE A 1 95 ? 6.405 -3.576 -13.231 1.00 89.50 95 PHE A C 1
ATOM 735 O O . PHE A 1 95 ? 7.184 -2.689 -13.528 1.00 89.50 95 PHE A O 1
ATOM 742 N N . ASP A 1 96 ? 5.180 -3.329 -12.785 1.00 89.19 96 ASP A N 1
ATOM 743 C CA . ASP A 1 96 ? 4.675 -1.970 -12.615 1.00 89.19 96 ASP A CA 1
ATOM 744 C C . ASP A 1 96 ? 4.968 -1.467 -11.196 1.00 89.19 96 ASP A C 1
ATOM 746 O O . ASP A 1 96 ? 4.374 -1.934 -10.218 1.00 89.19 96 ASP A O 1
ATOM 750 N N . LEU A 1 97 ? 5.908 -0.527 -11.091 1.00 87.94 97 LEU A N 1
ATOM 751 C CA . LEU A 1 97 ? 6.281 0.127 -9.839 1.00 87.94 97 LEU A CA 1
ATOM 752 C C . LEU A 1 97 ? 5.145 1.022 -9.296 1.00 87.94 97 LEU A C 1
ATOM 754 O O . LEU A 1 97 ? 4.994 1.141 -8.075 1.00 87.94 97 LEU A O 1
ATOM 758 N N . SER A 1 98 ? 4.287 1.571 -10.166 1.00 88.31 98 SER A N 1
ATOM 759 C CA . SER A 1 98 ? 3.161 2.436 -9.779 1.00 88.31 98 SER A CA 1
ATOM 760 C C . SER A 1 98 ? 2.141 1.708 -8.902 1.00 88.31 98 SER A C 1
ATOM 762 O O . SER A 1 98 ? 1.505 2.320 -8.047 1.00 88.31 98 SER A O 1
ATOM 764 N N . ARG A 1 99 ? 2.055 0.373 -8.985 1.00 86.75 99 ARG A N 1
ATOM 765 C CA . ARG A 1 99 ? 1.230 -0.442 -8.074 1.00 86.75 99 ARG A CA 1
ATOM 766 C C . ARG A 1 99 ? 1.609 -0.275 -6.596 1.00 86.75 99 ARG A C 1
ATOM 768 O O . ARG A 1 99 ? 0.760 -0.461 -5.725 1.00 86.75 99 ARG A O 1
ATOM 775 N N . PHE A 1 100 ? 2.868 0.034 -6.301 1.00 88.44 100 PHE A N 1
ATOM 776 C CA . PHE A 1 100 ? 3.342 0.284 -4.938 1.00 88.44 100 PHE A CA 1
ATOM 777 C C . PHE A 1 100 ? 3.320 1.777 -4.571 1.00 88.44 100 PHE A C 1
ATOM 779 O O . PHE A 1 100 ? 3.852 2.153 -3.529 1.00 88.44 100 PHE A O 1
ATOM 786 N N . GLY A 1 101 ? 2.709 2.612 -5.420 1.00 87.88 101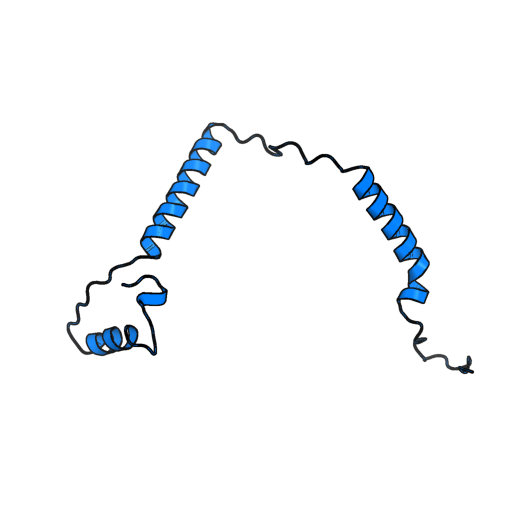 GLY A N 1
ATOM 787 C CA . GLY A 1 101 ? 2.715 4.067 -5.303 1.00 87.88 101 GLY A CA 1
ATOM 788 C C . GLY A 1 101 ? 4.081 4.672 -5.601 1.00 87.88 101 GLY A C 1
ATOM 789 O O . GLY A 1 101 ? 4.451 5.666 -4.985 1.00 87.88 101 GLY A O 1
ATOM 790 N N . MET A 1 102 ? 4.852 4.034 -6.491 1.00 85.12 102 MET A N 1
ATOM 791 C CA . MET A 1 102 ? 6.142 4.545 -6.956 1.00 85.12 102 MET A CA 1
ATOM 792 C C . MET A 1 102 ? 6.019 5.370 -8.239 1.00 85.12 102 MET A C 1
ATOM 794 O O . MET A 1 102 ? 6.709 5.104 -9.223 1.00 85.12 102 MET A O 1
ATOM 798 N N . GLU A 1 103 ? 5.105 6.335 -8.209 1.00 73.25 103 GLU A N 1
ATOM 799 C CA . GLU A 1 103 ? 4.925 7.392 -9.211 1.00 73.25 103 GLU A CA 1
ATOM 800 C C . GLU A 1 103 ? 5.347 8.740 -8.642 1.00 73.25 103 GLU A C 1
ATOM 802 O O . GLU A 1 103 ? 5.244 8.879 -7.402 1.00 73.25 103 GLU A O 1
#

Nearest PDB structures (foldseek):
  7z84-assembly1_B  TM=8.365E-01  e=1.587E-03  Escherichia coli BL21(DE3)
  8b9z-assembly1_B  TM=6.984E-01  e=6.664E-04  Drosophila melanogaster
  7p7l-assembly1_B  TM=7.812E-01  e=1.814E-03  Escherichia coli BL21(DE3)
  8j9j-assembly1_S7  TM=6.886E-01  e=1.814E-03  Euglena gracilis
  6l7p-assembly1_K  TM=7.533E-01  e=3.309E-03  Thermosynechococcus vestitus BP-1

Mean predicted aligned error: 16.67 Å

Solvent-accessible surface area (backbone atoms only — not comparable to full-atom values): 6498 Å² total; per-residue (Å²): 135,86,79,92,83,64,99,78,66,80,75,88,65,57,66,65,78,77,38,42,72,55,55,53,52,51,52,51,52,53,50,47,49,60,68,71,62,71,71,75,81,67,83,68,94,61,91,68,54,73,74,52,52,55,50,53,52,51,51,54,52,49,51,51,51,54,50,52,57,66,48,53,38,69,77,80,93,77,60,95,56,75,67,34,58,56,55,51,53,44,60,32,91,92,35,55,37,54,82,54,25,45,96

Radius of gyration: 31.4 Å; Cα contacts (8 Å, |Δi|>4): 32; chains: 1; bounding box: 61×68×50 Å

Sequence (103 aa):
MINTNDPKQPLEIPLHDTTWDLDRKEGSYVNELKATHTEPLSEPLLEVPDDLGRNVAVTSVDALVNWGRKSAVWPLSFGLACCAFEMMASAMSRFDLSRFGME